Protein AF-A0A838IAA1-F1 (afdb_monomer_lite)

Foldseek 3Di:
DKDQDDPPHGDDVVRAPRIWADDPPDPCVNTGHVDDDDDDD

Secondary structure (DSSP, 8-state):
-EESEETTEEPPTTTTTT-EE--TTS-GGGS-SS-------

pLDDT: mean 96.41, std 1.82, range [88.0, 98.12]

Sequence (41 aa):
MLALKVNGVDLSLDHGYPARVIVPALPGVHCTKWVGKMVFA

Radius of gyration: 10.24 Å; chains: 1; bounding box: 23×17×30 Å

Structure (mmCIF, N/CA/C/O backbone):
data_AF-A0A838IAA1-F1
#
_entry.id   AF-A0A838IAA1-F1
#
loop_
_atom_site.group_PDB
_atom_site.id
_atom_site.type_symbol
_atom_site.label_atom_id
_atom_site.label_alt_id
_atom_site.label_comp_id
_atom_site.label_asym_id
_atom_site.label_entity_id
_atom_site.label_seq_id
_atom_site.pdbx_PDB_ins_code
_atom_site.Cartn_x
_atom_site.Cartn_y
_atom_site.Cartn_z
_atom_site.occupancy
_atom_site.B_iso_or_equiv
_atom_site.auth_seq_id
_atom_site.auth_comp_id
_atom_site.auth_asym_id
_atom_site.auth_atom_id
_atom_site.pdbx_PDB_model_num
ATOM 1 N N . MET A 1 1 ? 6.585 -4.360 -0.930 1.00 93.31 1 MET A N 1
ATOM 2 C CA . MET A 1 1 ? 5.622 -5.122 -0.099 1.00 93.31 1 MET A CA 1
ATOM 3 C C . MET A 1 1 ? 4.202 -4.750 -0.503 1.00 93.31 1 MET A C 1
ATOM 5 O O . MET A 1 1 ? 3.990 -3.593 -0.852 1.00 93.31 1 MET A O 1
ATOM 9 N N . LEU A 1 2 ? 3.253 -5.689 -0.454 1.00 96.31 2 LEU A N 1
ATOM 10 C CA . LEU A 1 2 ? 1.818 -5.397 -0.564 1.00 96.31 2 LEU A CA 1
ATOM 11 C C . LEU A 1 2 ? 1.253 -5.242 0.851 1.00 96.31 2 LEU A C 1
ATOM 13 O O . LEU A 1 2 ? 1.326 -6.177 1.644 1.00 96.31 2 LEU A O 1
ATOM 17 N N . ALA A 1 3 ? 0.746 -4.059 1.177 1.00 97.00 3 ALA A N 1
ATOM 18 C CA . ALA A 1 3 ? 0.193 -3.748 2.487 1.00 97.00 3 ALA A CA 1
ATOM 19 C C . ALA A 1 3 ? -1.335 -3.699 2.419 1.00 97.00 3 ALA A C 1
ATOM 21 O O . ALA A 1 3 ? -1.892 -3.057 1.528 1.00 97.00 3 ALA A O 1
ATOM 22 N N . LEU A 1 4 ? -1.981 -4.355 3.384 1.00 97.62 4 LEU A N 1
ATOM 23 C CA . LEU A 1 4 ? -3.437 -4.334 3.601 1.00 97.62 4 LEU A CA 1
ATOM 24 C C . LEU A 1 4 ? -3.820 -3.544 4.863 1.00 97.62 4 LEU A C 1
ATOM 26 O O . LEU A 1 4 ? -4.970 -3.160 5.052 1.00 97.62 4 LEU A O 1
ATOM 30 N N . LYS A 1 5 ?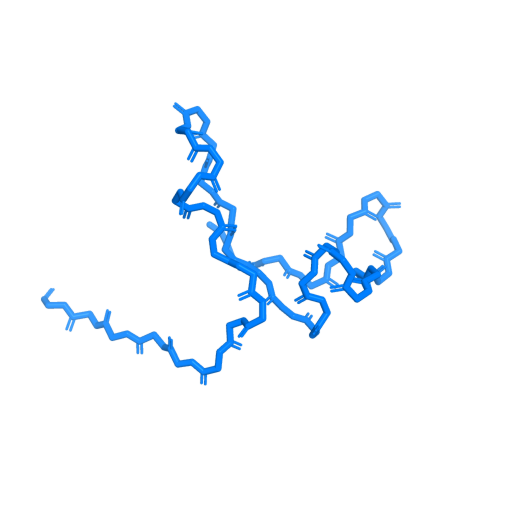 -2.831 -3.300 5.728 1.00 97.50 5 LYS A N 1
ATOM 31 C CA . LYS A 1 5 ? -2.964 -2.655 7.032 1.00 97.50 5 LYS A CA 1
ATOM 32 C C . LYS A 1 5 ? -1.812 -1.688 7.272 1.00 97.50 5 LYS A C 1
ATOM 34 O O . LYS A 1 5 ? -0.722 -1.872 6.726 1.00 97.50 5 LYS A O 1
ATOM 39 N N . VAL A 1 6 ? -2.034 -0.707 8.137 1.00 94.75 6 VAL A N 1
ATOM 40 C CA . VAL A 1 6 ? -1.003 0.174 8.694 1.00 94.75 6 VAL A CA 1
ATOM 41 C C . VAL A 1 6 ? -1.212 0.268 10.200 1.00 94.75 6 VAL A C 1
ATOM 43 O O . VAL A 1 6 ? -2.339 0.405 10.656 1.00 94.75 6 VAL A O 1
ATOM 46 N N . ASN A 1 7 ? -0.146 0.129 10.991 1.00 94.75 7 ASN A N 1
ATOM 47 C CA . ASN A 1 7 ? -0.227 0.132 12.461 1.00 94.75 7 ASN A CA 1
ATOM 48 C C . ASN A 1 7 ? -1.268 -0.855 13.036 1.00 94.75 7 ASN A C 1
ATOM 50 O O . ASN A 1 7 ? -1.945 -0.562 14.015 1.00 94.75 7 ASN A O 1
ATOM 54 N N . GLY A 1 8 ? -1.422 -2.024 12.406 1.00 96.50 8 GLY A N 1
ATOM 55 C CA . GLY A 1 8 ? -2.360 -3.066 12.844 1.00 96.50 8 GLY A CA 1
ATOM 56 C C . GLY A 1 8 ? -3.828 -2.849 12.451 1.00 96.50 8 GLY A C 1
ATOM 57 O O . GLY A 1 8 ? -4.614 -3.786 12.595 1.00 96.50 8 GLY A O 1
ATOM 58 N N . VAL A 1 9 ? -4.195 -1.687 11.898 1.00 97.62 9 VAL A N 1
ATOM 59 C CA . VAL A 1 9 ? -5.555 -1.385 11.411 1.00 97.62 9 VAL A CA 1
ATOM 60 C C . VAL A 1 9 ? -5.634 -1.439 9.888 1.00 97.62 9 VAL A C 1
ATOM 62 O O . VAL A 1 9 ? -4.623 -1.256 9.208 1.00 97.62 9 VAL A O 1
ATOM 65 N N . ASP A 1 10 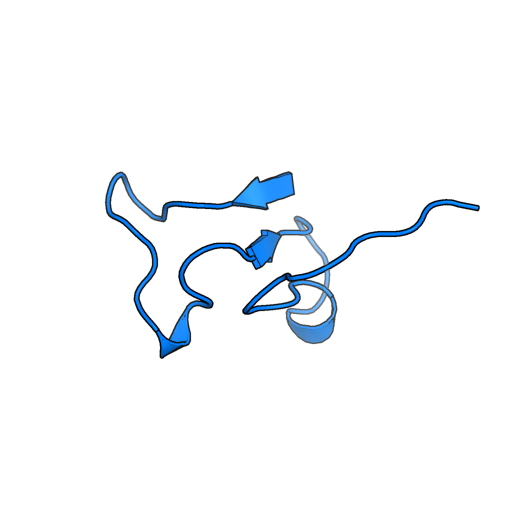? -6.823 -1.704 9.344 1.00 98.06 10 ASP A N 1
ATOM 66 C CA . ASP A 1 10 ? -7.052 -1.657 7.896 1.00 98.06 10 ASP A CA 1
ATOM 67 C C . ASP A 1 10 ? -6.718 -0.278 7.330 1.00 98.06 10 ASP A C 1
ATOM 69 O O . ASP A 1 10 ? -6.835 0.750 8.003 1.00 98.06 10 ASP A O 1
ATOM 73 N N . LEU A 1 11 ? -6.269 -0.264 6.076 1.00 97.50 11 LEU A N 1
ATOM 74 C CA . LEU A 1 11 ? -6.026 0.990 5.376 1.00 97.50 11 LEU A CA 1
ATOM 75 C C . LEU A 1 11 ? -7.319 1.810 5.335 1.00 97.50 11 LEU A C 1
ATOM 77 O O . LEU A 1 11 ? -8.398 1.293 5.064 1.00 97.50 11 LEU A O 1
ATOM 81 N N . SER A 1 12 ? -7.205 3.113 5.545 1.00 97.62 12 SER A N 1
ATOM 82 C CA . SER A 1 12 ? -8.264 4.040 5.174 1.00 97.62 12 SER A CA 1
ATOM 83 C C . SER A 1 12 ? -8.306 4.212 3.650 1.00 97.62 12 SER A C 1
ATOM 85 O O . SER A 1 12 ? -7.373 3.842 2.923 1.00 97.62 12 SER A O 1
ATOM 87 N N . LEU A 1 13 ? -9.394 4.788 3.137 1.00 97.19 13 LEU A N 1
ATOM 88 C CA . LEU A 1 13 ? -9.5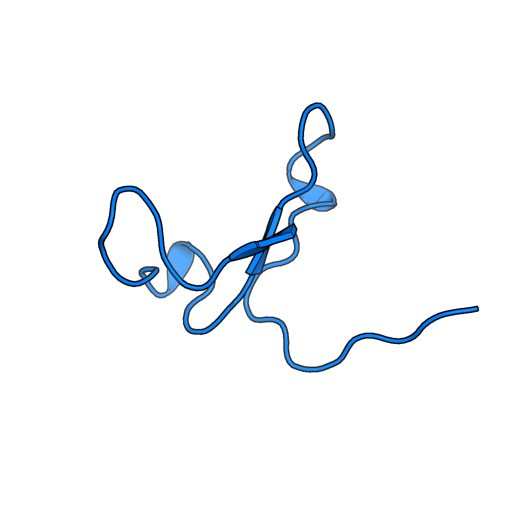64 4.984 1.697 1.00 97.19 13 LEU A CA 1
ATOM 89 C C . LEU A 1 13 ? -8.449 5.858 1.101 1.00 97.19 13 LEU A C 1
ATOM 91 O O . LEU A 1 13 ? -7.894 5.515 0.062 1.00 97.19 13 LEU A O 1
ATOM 95 N N .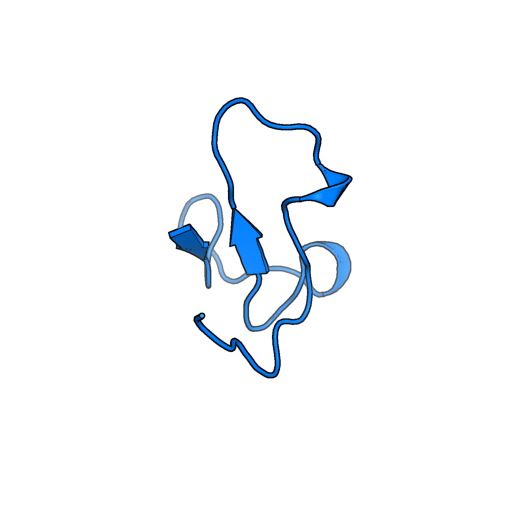 ASP A 1 14 ? -8.058 6.936 1.776 1.00 97.06 14 ASP A N 1
ATOM 96 C CA . ASP A 1 14 ? -6.968 7.827 1.362 1.00 97.06 14 ASP A CA 1
ATOM 97 C C . ASP A 1 14 ? -5.592 7.142 1.390 1.00 97.06 14 ASP A C 1
ATOM 99 O O . ASP A 1 14 ? -4.712 7.490 0.594 1.00 97.06 14 ASP A O 1
ATOM 103 N N . HIS A 1 15 ? -5.428 6.119 2.234 1.00 96.69 15 HIS A N 1
ATOM 104 C CA . HIS A 1 15 ? -4.232 5.285 2.302 1.00 96.69 15 HIS A CA 1
ATOM 105 C C . HIS A 1 15 ? -4.235 4.104 1.331 1.00 96.69 15 HIS A C 1
ATOM 107 O O . HIS A 1 15 ? -3.217 3.420 1.233 1.00 96.69 15 HIS A O 1
ATOM 113 N N . GLY A 1 16 ? -5.294 3.907 0.546 1.00 97.38 16 GLY A N 1
ATOM 114 C CA . GLY A 1 16 ? -5.306 2.922 -0.531 1.00 97.38 16 GLY A CA 1
ATOM 115 C C . GLY A 1 16 ? -6.069 1.641 -0.232 1.00 97.38 16 GLY A C 1
ATOM 116 O O . GLY A 1 16 ? -5.734 0.627 -0.834 1.00 97.38 16 GLY A O 1
ATOM 117 N N . TYR A 1 17 ? -7.055 1.655 0.672 1.00 97.69 17 TYR A N 1
ATOM 118 C CA . TYR A 1 17 ? -7.911 0.487 0.910 1.00 97.69 17 TYR A CA 1
ATOM 119 C C . TYR A 1 17 ? -8.465 -0.105 -0.404 1.00 97.69 17 TYR A C 1
ATOM 121 O O . TYR A 1 17 ? -8.951 0.656 -1.240 1.00 97.69 17 TYR A O 1
ATOM 129 N N . PRO A 1 18 ? -8.437 -1.434 -0.605 1.00 97.38 18 PRO A N 1
ATOM 130 C CA . PRO A 1 18 ? -8.038 -2.454 0.369 1.00 97.38 18 PRO A CA 1
ATOM 131 C C . PRO A 1 18 ? -6.534 -2.755 0.390 1.00 97.38 18 PRO A C 1
ATOM 133 O O . PRO A 1 18 ? -6.064 -3.415 1.313 1.00 97.38 18 PRO A O 1
ATOM 136 N N . ALA A 1 19 ? -5.771 -2.303 -0.608 1.00 97.88 19 ALA A N 1
ATOM 137 C CA . ALA A 1 19 ? -4.382 -2.705 -0.782 1.00 97.88 19 ALA A CA 1
ATOM 138 C C . ALA A 1 19 ? -3.518 -1.626 -1.447 1.00 97.88 19 ALA A C 1
ATOM 140 O O . ALA A 1 19 ? -3.913 -0.984 -2.424 1.00 97.88 19 ALA A O 1
ATOM 141 N N . ARG A 1 20 ? -2.274 -1.494 -0.975 1.00 97.81 20 ARG A N 1
ATOM 142 C CA . ARG A 1 20 ? -1.258 -0.618 -1.576 1.00 97.81 20 ARG A CA 1
ATOM 143 C C . ARG A 1 20 ? 0.108 -1.290 -1.684 1.00 97.81 20 ARG A C 1
ATOM 145 O O . ARG A 1 20 ? 0.453 -2.144 -0.870 1.00 97.81 20 ARG A O 1
ATOM 152 N N . VAL A 1 21 ? 0.935 -0.843 -2.623 1.00 97.44 21 VAL A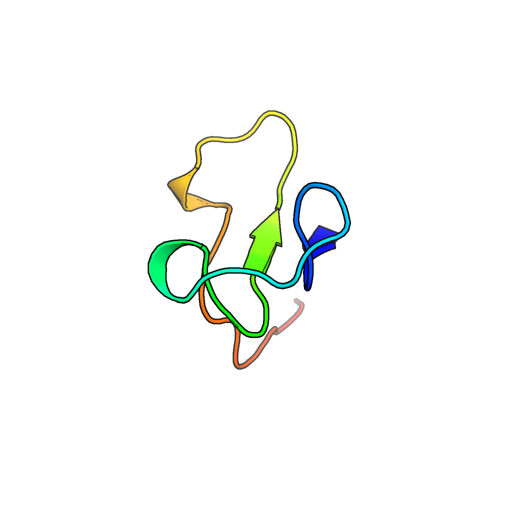 N 1
ATOM 153 C CA . VAL A 1 21 ? 2.371 -1.146 -2.630 1.00 97.44 21 VAL A CA 1
ATOM 154 C C . VAL A 1 21 ? 3.092 -0.200 -1.672 1.00 97.44 21 VAL A C 1
ATOM 156 O O . VAL A 1 21 ? 2.807 0.997 -1.624 1.00 97.44 21 VAL A O 1
ATOM 159 N N . ILE A 1 22 ? 4.044 -0.740 -0.915 1.00 96.31 22 ILE A N 1
ATOM 160 C CA . ILE A 1 22 ? 5.030 0.018 -0.144 1.00 96.31 22 ILE A CA 1
ATOM 161 C C . ILE A 1 22 ? 6.416 -0.408 -0.607 1.00 96.31 22 ILE A C 1
ATOM 163 O O . ILE A 1 22 ? 6.758 -1.596 -0.536 1.00 96.31 22 ILE A O 1
ATOM 167 N N . VAL A 1 23 ? 7.211 0.566 -1.047 1.00 96.81 23 VAL A N 1
ATOM 168 C CA . VAL A 1 23 ? 8.630 0.374 -1.340 1.00 96.81 23 VAL A CA 1
ATOM 169 C C . VAL A 1 23 ? 9.448 1.191 -0.340 1.00 96.81 23 VAL A C 1
ATOM 171 O O . VAL A 1 23 ? 9.393 2.420 -0.373 1.00 96.81 23 VAL A O 1
ATOM 174 N N . PRO A 1 24 ? 10.158 0.535 0.595 1.00 95.94 24 PRO A N 1
ATOM 175 C CA . PRO A 1 24 ? 11.001 1.233 1.557 1.00 95.94 24 PRO A CA 1
ATOM 176 C C . PRO A 1 24 ? 12.082 2.060 0.859 1.00 95.94 24 PRO A C 1
ATOM 178 O O . PRO A 1 24 ? 12.607 1.645 -0.170 1.00 95.94 24 PRO A O 1
ATOM 181 N N . ALA A 1 25 ? 12.422 3.208 1.448 1.00 96.38 25 ALA A N 1
ATOM 182 C CA . ALA A 1 25 ? 13.485 4.098 0.976 1.00 96.38 25 ALA A CA 1
ATOM 183 C C . ALA A 1 25 ? 13.326 4.627 -0.468 1.00 96.38 25 ALA A C 1
ATOM 185 O O . ALA A 1 25 ? 14.298 5.108 -1.045 1.00 96.38 25 ALA A O 1
ATOM 186 N N . LEU A 1 26 ? 12.113 4.596 -1.037 1.00 96.81 26 LEU A N 1
ATOM 187 C CA . LEU A 1 26 ? 11.799 5.220 -2.326 1.00 96.81 26 LEU A CA 1
ATOM 188 C C . LEU A 1 26 ? 10.760 6.345 -2.188 1.00 96.81 26 LEU A C 1
ATOM 190 O O . LEU A 1 26 ? 9.962 6.341 -1.245 1.00 96.81 26 LEU A O 1
ATOM 194 N N . PRO A 1 27 ? 10.721 7.297 -3.143 1.00 97.62 27 PRO A N 1
ATOM 195 C CA . PRO A 1 27 ? 9.684 8.320 -3.191 1.00 97.62 27 PRO A CA 1
ATOM 196 C C . PRO A 1 27 ? 8.271 7.728 -3.183 1.00 97.62 27 PRO A C 1
ATOM 198 O O . PRO A 1 27 ? 7.992 6.725 -3.843 1.00 97.62 27 PRO A O 1
ATOM 201 N N . GLY A 1 28 ? 7.347 8.402 -2.491 1.00 95.50 28 GLY A N 1
ATOM 202 C CA . GLY A 1 28 ? 5.978 7.918 -2.283 1.00 95.50 28 GLY A CA 1
ATOM 203 C C . GLY A 1 28 ? 5.172 7.662 -3.562 1.00 95.5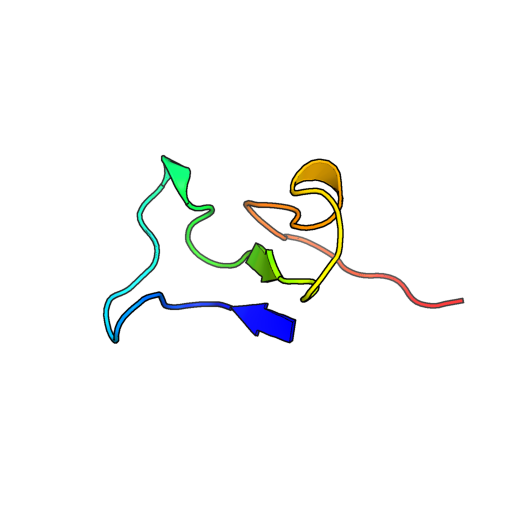0 28 GLY A C 1
ATOM 204 O O . GLY A 1 28 ? 4.211 6.898 -3.518 1.00 95.50 28 GLY A O 1
ATOM 205 N N . VAL A 1 29 ? 5.580 8.228 -4.704 1.00 96.75 29 VAL A N 1
ATOM 206 C CA . VAL A 1 29 ? 4.979 7.945 -6.021 1.00 96.75 29 VAL A CA 1
ATOM 207 C C . VAL A 1 29 ? 5.104 6.469 -6.420 1.00 96.75 29 VAL A C 1
ATOM 209 O O . VAL A 1 29 ? 4.239 5.951 -7.116 1.00 96.75 29 VAL A O 1
ATOM 212 N N . HIS A 1 30 ? 6.123 5.761 -5.920 1.00 96.50 30 HIS A N 1
ATOM 213 C CA . HIS A 1 30 ? 6.290 4.320 -6.137 1.00 96.50 30 HIS A CA 1
ATOM 214 C C . HIS A 1 30 ? 5.447 3.464 -5.175 1.00 96.50 30 HIS A C 1
ATOM 216 O O . HIS A 1 30 ? 5.350 2.248 -5.341 1.00 96.50 30 HIS A O 1
ATOM 222 N N . CYS A 1 31 ? 4.805 4.074 -4.175 1.00 96.81 31 CYS A N 1
ATOM 223 C CA . CYS A 1 31 ? 3.946 3.398 -3.205 1.00 96.81 31 CYS A CA 1
ATOM 224 C C . CYS A 1 31 ? 2.473 3.430 -3.649 1.00 96.81 31 CYS A C 1
ATOM 226 O O . CYS A 1 31 ? 1.622 4.012 -2.962 1.00 96.81 31 CYS A O 1
ATOM 228 N N . THR A 1 32 ? 2.186 2.822 -4.806 1.00 97.56 32 THR A N 1
ATOM 229 C CA . THR A 1 32 ? 0.874 2.809 -5.477 1.00 97.56 32 THR A CA 1
ATOM 230 C C . THR A 1 32 ? -0.265 2.411 -4.542 1.00 97.56 32 THR A C 1
ATOM 232 O O . THR A 1 32 ? -0.220 1.357 -3.911 1.00 97.56 32 THR A O 1
ATOM 235 N N . LYS A 1 33 ? -1.307 3.242 -4.479 1.00 98.12 33 LYS A N 1
ATOM 236 C CA . LYS A 1 33 ? -2.539 3.008 -3.709 1.00 98.12 33 LYS A CA 1
ATOM 237 C C . LYS A 1 33 ? -3.605 2.318 -4.567 1.00 98.12 33 LYS A C 1
ATOM 239 O O . LYS A 1 33 ? -3.551 2.435 -5.787 1.00 98.12 33 LYS A O 1
ATOM 244 N N . TRP A 1 34 ? -4.571 1.652 -3.926 1.00 97.94 34 TRP A N 1
ATOM 245 C CA . TRP A 1 34 ? -5.729 1.017 -4.581 1.00 97.94 34 TRP A CA 1
ATOM 246 C C . TRP A 1 34 ? -5.336 -0.008 -5.652 1.00 97.94 34 TRP A C 1
ATOM 248 O O . TRP A 1 34 ? -5.810 0.014 -6.786 1.00 97.94 34 TRP A O 1
ATOM 258 N N . VAL A 1 35 ? -4.409 -0.896 -5.309 1.00 97.00 35 VAL A N 1
ATOM 259 C CA . VAL A 1 35 ? -3.851 -1.866 -6.255 1.00 97.00 35 VAL A CA 1
ATOM 260 C C . VAL A 1 35 ? -4.924 -2.864 -6.704 1.00 97.00 35 VAL A C 1
ATOM 262 O O . VAL A 1 35 ? -5.452 -3.605 -5.882 1.00 97.00 35 VAL A O 1
ATOM 265 N N . GLY A 1 36 ? -5.184 -2.930 -8.016 1.00 96.25 36 GLY A N 1
ATOM 266 C CA . GLY A 1 36 ? -6.086 -3.920 -8.630 1.00 96.25 36 GLY A CA 1
ATOM 267 C C . GLY A 1 36 ? -5.397 -4.984 -9.495 1.00 96.25 36 GLY A C 1
ATOM 268 O O . GLY A 1 36 ? -5.972 -6.037 -9.753 1.00 96.25 36 GLY A O 1
ATOM 269 N N . LYS A 1 37 ? -4.164 -4.735 -9.955 1.00 95.44 37 LYS A N 1
ATOM 270 C CA . LYS A 1 37 ? -3.393 -5.656 -10.805 1.00 95.44 37 LYS A CA 1
ATOM 271 C C . LYS A 1 37 ? -1.894 -5.399 -10.646 1.00 95.44 37 LYS A C 1
ATOM 273 O O . LYS A 1 37 ? -1.480 -4.247 -10.553 1.00 95.44 37 LYS A O 1
ATOM 278 N N . MET A 1 38 ? -1.090 -6.462 -10.664 1.00 94.44 38 MET A N 1
ATOM 279 C CA . MET A 1 38 ? 0.368 -6.399 -10.803 1.00 94.44 38 MET A CA 1
ATOM 280 C C . MET A 1 38 ? 0.804 -7.290 -11.962 1.00 94.44 38 MET A C 1
ATOM 282 O O . MET A 1 38 ? 0.196 -8.330 -12.211 1.00 94.44 38 MET A O 1
ATOM 286 N N . VAL A 1 39 ? 1.842 -6.868 -12.673 1.00 94.62 39 VAL A N 1
ATOM 287 C CA . VAL A 1 39 ? 2.463 -7.618 -13.767 1.00 94.62 39 VAL A CA 1
ATOM 288 C C . VAL A 1 39 ? 3.967 -7.639 -13.543 1.00 94.62 39 VAL A C 1
ATOM 290 O O . VAL A 1 39 ? 4.517 -6.702 -12.965 1.00 94.62 39 VAL A O 1
ATOM 293 N N . PHE A 1 40 ? 4.610 -8.711 -13.984 1.00 93.00 40 PHE A N 1
ATOM 294 C CA . PHE A 1 40 ? 6.045 -8.930 -13.845 1.00 93.00 40 PHE A CA 1
ATOM 295 C C . PHE A 1 40 ? 6.631 -9.145 -15.241 1.00 93.00 40 PHE A C 1
ATOM 297 O O . PHE A 1 40 ? 5.950 -9.713 -16.099 1.00 93.00 40 PHE A O 1
ATOM 304 N N . ALA A 1 41 ? 7.845 -8.643 -15.453 1.00 88.00 41 ALA A N 1
ATOM 305 C CA . ALA A 1 41 ? 8.632 -8.844 -16.665 1.00 88.00 41 ALA A CA 1
ATOM 306 C C . ALA A 1 41 ? 9.778 -9.814 -16.375 1.00 88.00 41 ALA A C 1
ATOM 308 O O . ALA A 1 41 ? 10.287 -9.766 -15.229 1.00 88.00 41 ALA A O 1
#